Protein AF-A0A6B3SHJ5-F1 (afdb_monomer_lite)

Secondary structure (DSSP, 8-state):
----SSSSSHHHHHHHHHHHHHTGGGHHHHHHHHHHHHHHHHHHHHHHHHHHHHS-TTSHHHHHHHHHHHHHHHHHHHHHHHHHHHHHHHHHHHH---

Sequence (98 aa):
MFRDAHRGTVEQRIANYRYNRERRGVLPFYVWKWIAIALCLMQVMRIFSDLMARTAAQSADHLCVTLACMSAGIGFAFACMVIVLLTATYFYLAWVKQ

Radius of gyration: 20.18 Å; chains: 1; bounding box: 44×18×57 Å

pLDDT: mean 91.71, std 5.77, range [61.44, 97.88]

Structure (mmCIF, N/CA/C/O backbone):
data_AF-A0A6B3SHJ5-F1
#
_entry.id   AF-A0A6B3SHJ5-F1
#
loop_
_atom_site.group_PDB
_atom_site.id
_atom_site.type_symbol
_atom_site.label_atom_id
_atom_site.label_alt_id
_atom_site.label_comp_id
_atom_site.label_asym_id
_atom_site.label_entity_id
_atom_site.label_seq_id
_atom_site.pdbx_PDB_ins_code
_atom_site.Cartn_x
_atom_site.Cartn_y
_atom_site.Cartn_z
_atom_site.occupancy
_atom_site.B_iso_or_equiv
_atom_site.auth_seq_id
_atom_site.auth_comp_id
_atom_site.auth_asym_id
_atom_site.auth_atom_id
_atom_site.pdbx_PDB_model_num
ATOM 1 N N . MET A 1 1 ? -6.351 12.721 13.299 1.00 79.00 1 MET A N 1
ATOM 2 C CA . MET A 1 1 ? -5.338 11.689 13.599 1.00 79.00 1 MET A CA 1
ATOM 3 C C . MET A 1 1 ? -6.015 10.576 14.388 1.00 79.00 1 MET A C 1
ATOM 5 O O . MET A 1 1 ? -6.864 10.902 15.211 1.00 79.00 1 MET A O 1
ATOM 9 N N . PHE A 1 2 ? -5.727 9.305 14.093 1.00 87.00 2 PHE A N 1
ATOM 10 C CA . PHE A 1 2 ? -6.241 8.175 14.882 1.00 87.00 2 PHE A CA 1
ATOM 11 C C . PHE A 1 2 ? -5.544 8.129 16.248 1.00 87.00 2 PHE A C 1
ATOM 13 O O . PHE A 1 2 ? -4.390 8.543 16.363 1.00 87.00 2 PHE A O 1
ATOM 20 N N . ARG A 1 3 ? -6.253 7.663 17.279 1.00 88.19 3 ARG A N 1
ATOM 21 C CA . ARG A 1 3 ? -5.709 7.457 18.628 1.00 88.19 3 ARG A CA 1
ATOM 22 C C . ARG A 1 3 ? -5.255 6.014 18.798 1.00 88.19 3 ARG A C 1
ATOM 24 O O . ARG A 1 3 ? -5.837 5.112 18.205 1.00 88.19 3 ARG A O 1
ATOM 31 N N . ASP A 1 4 ? -4.251 5.790 19.633 1.00 85.31 4 ASP A N 1
ATOM 32 C CA . ASP A 1 4 ? -3.847 4.435 19.997 1.00 85.31 4 ASP A CA 1
ATOM 33 C C . ASP A 1 4 ? -4.922 3.799 20.896 1.00 85.31 4 ASP A C 1
ATOM 35 O O . ASP A 1 4 ? -5.176 4.258 22.014 1.00 85.31 4 ASP A O 1
ATOM 39 N N . ALA A 1 5 ? -5.589 2.763 20.382 1.00 82.50 5 ALA A N 1
ATOM 40 C CA . ALA A 1 5 ? -6.655 2.056 21.087 1.00 82.50 5 ALA A CA 1
ATOM 41 C C . ALA A 1 5 ? -6.125 1.080 22.157 1.00 82.50 5 ALA A C 1
ATOM 43 O O . ALA A 1 5 ? -6.912 0.603 22.971 1.00 82.50 5 ALA A O 1
ATOM 44 N N . HIS A 1 6 ? -4.816 0.800 22.194 1.00 81.62 6 HIS A N 1
ATOM 45 C CA . HIS A 1 6 ? -4.203 -0.100 23.178 1.00 81.62 6 HIS A CA 1
ATOM 46 C C . HIS A 1 6 ? -3.608 0.621 24.395 1.00 81.62 6 HIS A C 1
ATOM 48 O O . HIS A 1 6 ? -3.303 -0.024 25.400 1.00 81.62 6 HIS A O 1
ATOM 54 N N . ARG A 1 7 ? -3.451 1.948 24.348 1.00 83.25 7 ARG A N 1
ATOM 55 C CA . ARG A 1 7 ? -2.896 2.731 25.461 1.00 83.25 7 ARG A CA 1
ATOM 56 C C . ARG A 1 7 ? -3.965 3.198 26.448 1.00 83.25 7 ARG A C 1
ATOM 58 O O . ARG A 1 7 ? -5.073 3.554 26.062 1.00 83.25 7 ARG A O 1
ATOM 65 N N . GLY A 1 8 ? -3.571 3.266 27.720 1.00 87.94 8 GLY A N 1
ATOM 66 C CA . GLY A 1 8 ? -4.393 3.788 28.812 1.00 87.94 8 GLY A CA 1
ATOM 67 C C . GLY A 1 8 ? -5.167 2.722 29.587 1.00 87.94 8 G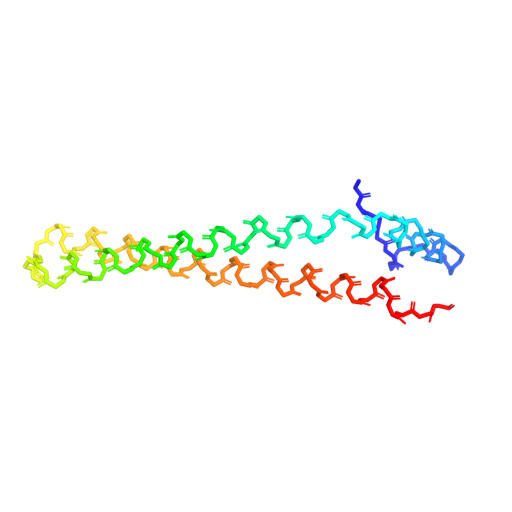LY A C 1
ATOM 68 O O . GLY A 1 8 ? -4.993 1.517 29.363 1.00 87.94 8 GLY A O 1
ATOM 69 N N . THR A 1 9 ? -6.006 3.194 30.510 1.00 91.75 9 THR A N 1
ATOM 70 C CA . THR A 1 9 ? -6.960 2.372 31.272 1.00 91.75 9 THR A CA 1
ATOM 71 C C . THR A 1 9 ? -8.020 1.760 30.352 1.00 91.75 9 THR A C 1
ATOM 73 O O . THR A 1 9 ? -8.175 2.183 29.206 1.00 91.75 9 THR A O 1
ATOM 76 N N . VAL A 1 10 ? -8.772 0.766 30.837 1.00 88.94 10 VAL A N 1
ATOM 77 C CA . VAL A 1 10 ? -9.837 0.107 30.054 1.00 88.94 10 VAL A CA 1
ATOM 78 C C . VAL A 1 10 ? -10.818 1.134 29.471 1.00 88.94 10 VAL A C 1
ATOM 80 O O . VAL A 1 10 ? -11.057 1.133 28.266 1.00 88.94 10 VAL A O 1
ATOM 83 N N . GLU A 1 11 ? -11.270 2.091 30.282 1.00 88.94 11 GLU A N 1
ATOM 84 C CA . GLU A 1 11 ? -12.166 3.169 29.841 1.00 88.94 11 GLU A CA 1
ATOM 85 C C . GLU A 1 11 ? -11.547 4.060 28.757 1.00 88.94 11 GLU A C 1
ATOM 87 O O . GLU A 1 11 ? -12.198 4.418 27.773 1.00 88.94 11 GLU A O 1
ATOM 92 N N . GLN A 1 12 ? -10.256 4.387 28.885 1.00 89.75 12 GLN A N 1
ATOM 93 C CA . GLN A 1 12 ? -9.545 5.182 27.881 1.00 89.75 12 GLN A CA 1
ATOM 94 C C . GLN A 1 12 ? -9.412 4.432 26.553 1.00 89.75 12 GLN A C 1
ATOM 96 O O . GLN A 1 12 ? -9.569 5.037 25.490 1.00 89.75 12 GLN A O 1
ATOM 101 N N . ARG A 1 13 ? -9.178 3.116 26.593 1.00 89.25 13 ARG A N 1
ATOM 102 C CA . ARG A 1 13 ? -9.115 2.268 25.393 1.00 89.25 13 ARG A CA 1
ATOM 103 C C . ARG A 1 13 ? -10.462 2.223 24.673 1.00 89.25 13 ARG A C 1
ATOM 105 O O . ARG A 1 13 ? -10.496 2.389 23.453 1.00 89.25 13 ARG A O 1
ATOM 112 N N . ILE A 1 14 ? -11.562 2.087 25.416 1.00 88.25 14 ILE A N 1
ATOM 113 C CA . ILE A 1 14 ? -12.926 2.093 24.861 1.00 88.25 14 ILE A CA 1
ATOM 114 C C . ILE A 1 14 ? -13.261 3.457 24.246 1.00 88.25 14 ILE A C 1
ATOM 116 O O . ILE A 1 14 ? -13.751 3.540 23.115 1.00 88.25 14 ILE A O 1
ATOM 120 N N . ALA A 1 15 ? -12.937 4.549 24.943 1.00 89.62 15 ALA A N 1
ATOM 121 C CA . ALA A 1 15 ? -13.129 5.902 24.425 1.00 89.62 15 ALA A CA 1
ATOM 122 C C . ALA A 1 15 ? -12.307 6.155 23.145 1.00 89.62 15 ALA A C 1
ATOM 124 O O . ALA A 1 15 ? -12.821 6.718 22.173 1.00 89.62 15 ALA A O 1
ATOM 125 N N . ASN A 1 16 ? -11.050 5.698 23.105 1.00 90.44 16 ASN A N 1
ATOM 126 C CA . ASN A 1 16 ? -10.189 5.805 21.926 1.00 90.44 16 ASN A CA 1
ATOM 127 C C . ASN A 1 16 ? -10.715 4.970 20.751 1.00 90.44 16 ASN A C 1
ATOM 129 O O . ASN A 1 16 ? -10.709 5.448 19.614 1.00 90.44 16 ASN A O 1
ATOM 133 N N . TYR A 1 17 ? -11.217 3.760 21.012 1.00 89.31 17 TYR A N 1
ATOM 134 C CA . TYR A 1 17 ? -11.830 2.912 19.992 1.00 89.31 17 TYR A CA 1
ATOM 135 C C . TYR A 1 17 ? -13.075 3.566 19.378 1.00 89.31 17 TYR A C 1
ATOM 137 O O . TYR A 1 17 ? -13.173 3.667 18.152 1.00 89.31 17 TYR A O 1
ATOM 145 N N . ARG A 1 18 ? -13.989 4.090 20.206 1.00 89.38 18 ARG A N 1
ATOM 146 C CA . ARG A 1 18 ? -15.184 4.816 19.737 1.00 89.38 18 ARG A CA 1
ATOM 147 C C . ARG A 1 18 ? -14.824 6.017 18.862 1.00 89.38 18 ARG A C 1
ATOM 149 O O . ARG A 1 18 ? -15.342 6.138 17.753 1.00 89.38 18 ARG A O 1
ATOM 156 N N . TYR A 1 19 ? -13.874 6.838 19.311 1.00 91.81 19 TYR A N 1
ATOM 157 C CA . TYR A 1 19 ? -13.377 7.984 18.546 1.00 91.81 19 TYR A CA 1
ATOM 158 C C . TYR A 1 19 ? -12.808 7.575 17.176 1.00 91.81 19 TYR A C 1
ATOM 160 O O . TYR A 1 19 ? -13.087 8.207 16.154 1.00 91.81 19 TYR A O 1
ATOM 168 N N . ASN A 1 20 ? -12.020 6.498 17.133 1.00 92.06 20 ASN A N 1
ATOM 169 C CA . ASN A 1 20 ? -11.468 5.974 15.885 1.00 92.06 20 ASN A CA 1
ATOM 170 C C . ASN A 1 20 ? -12.566 5.436 14.959 1.00 92.06 20 ASN A C 1
ATOM 172 O O . ASN A 1 20 ? -12.522 5.660 13.747 1.00 92.06 20 ASN A O 1
ATOM 176 N N . ARG A 1 21 ? -13.569 4.758 15.522 1.00 89.62 21 ARG A N 1
ATOM 177 C CA . ARG A 1 21 ? -14.689 4.175 14.782 1.00 89.62 21 ARG A CA 1
ATOM 178 C C . ARG A 1 21 ? -15.534 5.229 14.074 1.00 89.62 21 ARG A C 1
ATOM 180 O O . ARG A 1 21 ? -15.887 5.022 12.916 1.00 89.62 21 ARG A O 1
ATOM 187 N N . GLU A 1 22 ? -15.803 6.359 14.721 1.00 92.44 22 GLU A N 1
ATOM 188 C CA . GLU A 1 22 ? -16.506 7.501 14.114 1.00 92.44 22 GLU A CA 1
ATOM 189 C C . GLU A 1 22 ? -15.722 8.100 12.934 1.00 92.44 22 GLU A C 1
ATOM 191 O O . GLU A 1 22 ? -16.302 8.571 11.959 1.00 92.44 22 GLU A O 1
ATOM 196 N N . ARG A 1 23 ? -14.387 8.013 12.971 1.00 90.38 23 ARG A N 1
ATOM 197 C CA . ARG A 1 23 ? -13.492 8.537 11.926 1.00 90.38 23 ARG A CA 1
ATOM 198 C C . ARG A 1 23 ? -13.127 7.529 10.839 1.00 90.38 23 ARG A C 1
ATOM 200 O O . ARG A 1 23 ? -12.412 7.889 9.902 1.00 90.38 23 ARG A O 1
ATOM 207 N N . ARG A 1 24 ? -13.628 6.290 10.903 1.00 91.94 24 ARG A N 1
ATOM 208 C CA . ARG A 1 24 ? -13.280 5.220 9.947 1.00 91.94 24 ARG A CA 1
ATOM 209 C C . ARG A 1 24 ? -13.568 5.577 8.487 1.00 91.94 24 ARG A C 1
ATOM 211 O O . ARG A 1 24 ? -12.918 5.034 7.601 1.00 91.94 24 ARG A O 1
ATOM 218 N N . GLY A 1 25 ? -14.517 6.486 8.234 1.00 90.75 25 GLY A N 1
ATOM 219 C CA . GLY A 1 25 ? -14.927 6.903 6.887 1.00 90.75 25 GLY A CA 1
ATOM 220 C C . GLY A 1 25 ? -13.800 7.501 6.039 1.00 90.75 25 GLY A C 1
ATOM 221 O O . GLY A 1 25 ? -13.899 7.499 4.818 1.00 90.75 25 GLY A O 1
ATOM 222 N N . VAL A 1 26 ? -12.700 7.943 6.657 1.00 92.25 26 VAL A N 1
ATOM 223 C CA . VAL A 1 26 ? -11.524 8.439 5.927 1.00 92.25 26 VAL A CA 1
ATOM 224 C C . VAL A 1 26 ? -10.642 7.311 5.365 1.00 92.25 26 VAL A C 1
ATOM 226 O O . VAL A 1 26 ? -9.898 7.526 4.411 1.00 92.25 26 VAL A O 1
ATOM 229 N N . LEU A 1 27 ? -10.701 6.100 5.933 1.00 91.50 27 LEU A N 1
ATOM 230 C CA . LEU A 1 27 ? -9.816 4.992 5.551 1.00 91.50 27 LEU A CA 1
ATOM 231 C C . LEU A 1 27 ? -10.033 4.524 4.100 1.00 91.50 27 LEU A C 1
ATOM 233 O O . LEU A 1 27 ? -9.029 4.394 3.399 1.00 91.50 27 LEU A O 1
ATOM 237 N N . PRO A 1 28 ? -11.275 4.341 3.596 1.00 93.38 28 PRO A N 1
ATOM 238 C CA . PRO A 1 28 ? -11.505 3.956 2.201 1.00 93.38 28 PRO A CA 1
ATOM 239 C C . PRO A 1 28 ? -10.908 4.937 1.186 1.00 93.38 28 PRO A C 1
ATOM 241 O O . PRO A 1 28 ? -10.366 4.515 0.168 1.00 93.38 28 PRO A O 1
ATOM 244 N N . PHE A 1 29 ? -10.935 6.240 1.481 1.00 94.88 29 PHE A N 1
ATOM 245 C CA . PHE A 1 29 ? -10.302 7.250 0.630 1.00 94.88 29 PHE A CA 1
ATOM 246 C C . PHE A 1 29 ? -8.785 7.029 0.524 1.00 94.88 29 PHE A C 1
ATOM 248 O O . PHE A 1 29 ? -8.220 7.052 -0.571 1.00 94.88 29 PHE A O 1
ATOM 255 N N . TYR A 1 30 ? -8.114 6.753 1.647 1.00 93.75 30 TYR A N 1
ATOM 256 C CA . TYR A 1 30 ? -6.685 6.439 1.631 1.00 93.75 30 TYR A CA 1
ATOM 257 C C . TYR A 1 30 ? -6.383 5.101 0.955 1.00 93.75 30 TYR A C 1
ATOM 259 O O . TYR A 1 30 ? -5.386 5.019 0.240 1.00 93.75 30 TYR A O 1
ATOM 267 N N . VAL A 1 31 ? -7.236 4.085 1.123 1.00 95.56 31 VAL A N 1
ATOM 268 C CA . VAL A 1 31 ? -7.126 2.817 0.383 1.00 95.56 31 VAL A CA 1
ATOM 269 C C . VAL A 1 31 ? -7.153 3.085 -1.120 1.00 95.56 31 VAL A C 1
ATOM 271 O O . VAL A 1 31 ? -6.251 2.642 -1.826 1.00 95.56 31 VAL A O 1
ATOM 274 N N . TRP A 1 32 ? -8.111 3.881 -1.602 1.00 96.62 32 TRP A N 1
ATOM 275 C CA . TRP A 1 32 ? -8.206 4.227 -3.021 1.00 96.62 32 TRP A CA 1
ATOM 276 C C . TRP A 1 32 ? -6.966 4.964 -3.535 1.00 96.62 32 TRP A C 1
ATOM 278 O O . TRP A 1 32 ? -6.442 4.639 -4.601 1.00 96.62 32 TRP A O 1
ATOM 288 N N . LYS A 1 33 ? -6.430 5.901 -2.742 1.00 96.69 33 LYS A N 1
ATOM 289 C CA . LYS A 1 33 ? -5.176 6.591 -3.070 1.00 96.69 33 LYS A CA 1
ATOM 290 C C . LYS A 1 33 ? -4.017 5.606 -3.252 1.00 96.69 33 LYS A C 1
ATOM 292 O O . LYS A 1 33 ? -3.254 5.727 -4.207 1.00 96.69 33 LYS A O 1
ATOM 297 N N . TRP A 1 34 ? -3.882 4.631 -2.355 1.00 97.56 34 TRP A N 1
ATOM 298 C CA . TRP A 1 34 ? -2.821 3.628 -2.448 1.00 97.56 34 TRP A CA 1
ATOM 299 C C . TRP A 1 34 ? -3.044 2.621 -3.576 1.00 97.56 34 TRP A C 1
ATOM 301 O O . TRP A 1 34 ? -2.067 2.219 -4.202 1.00 97.56 34 TRP A O 1
ATOM 311 N N . ILE A 1 35 ? -4.295 2.279 -3.902 1.00 97.56 35 ILE A N 1
ATOM 312 C CA . ILE A 1 35 ? -4.626 1.491 -5.099 1.00 97.56 35 ILE A CA 1
ATOM 313 C C . ILE A 1 35 ? -4.160 2.230 -6.357 1.00 97.56 35 ILE A C 1
ATOM 315 O O . ILE A 1 35 ? -3.474 1.640 -7.186 1.00 97.56 35 ILE A O 1
ATOM 319 N N . ALA A 1 36 ? -4.460 3.526 -6.482 1.00 97.81 36 ALA A N 1
ATOM 320 C CA . ALA A 1 36 ? -4.018 4.326 -7.625 1.00 97.81 36 ALA A CA 1
ATOM 321 C C . ALA A 1 36 ? -2.481 4.369 -7.746 1.00 97.81 36 ALA A C 1
ATOM 323 O O . ALA A 1 36 ? -1.944 4.209 -8.842 1.00 97.81 36 ALA A O 1
ATOM 324 N N . ILE A 1 37 ? -1.766 4.515 -6.623 1.00 97.06 37 ILE A N 1
ATOM 325 C CA . ILE A 1 37 ? -0.294 4.454 -6.587 1.00 97.06 37 ILE A CA 1
ATOM 326 C C . ILE A 1 37 ? 0.209 3.070 -7.019 1.00 97.06 37 ILE A C 1
ATOM 328 O O . ILE A 1 37 ? 1.110 2.985 -7.850 1.00 97.06 37 ILE A O 1
ATOM 332 N N . ALA A 1 38 ? -0.381 1.991 -6.502 1.00 97.12 38 ALA A N 1
ATOM 333 C CA . ALA A 1 38 ? 0.001 0.626 -6.852 1.00 97.12 38 ALA A CA 1
ATOM 334 C C . ALA A 1 38 ? -0.209 0.342 -8.349 1.00 97.12 38 ALA A C 1
ATOM 336 O O . ALA A 1 38 ? 0.670 -0.221 -8.999 1.00 97.12 38 ALA A O 1
ATOM 337 N N . LEU A 1 39 ? -1.332 0.788 -8.921 1.00 97.75 39 LEU A N 1
ATOM 338 C CA . LEU A 1 39 ? -1.595 0.681 -10.358 1.00 97.75 39 LEU A CA 1
ATOM 339 C C . LEU A 1 39 ? -0.578 1.481 -11.179 1.00 97.75 39 LEU A C 1
ATOM 341 O O . LEU A 1 39 ? -0.050 0.965 -12.160 1.00 97.75 39 LEU A O 1
ATOM 345 N N . CYS A 1 40 ? -0.253 2.705 -10.760 1.00 97.62 40 CYS A N 1
ATOM 346 C CA . CYS A 1 40 ? 0.767 3.519 -11.420 1.00 97.62 40 CYS A CA 1
ATOM 347 C C . CYS A 1 40 ? 2.134 2.814 -11.422 1.00 97.62 40 CYS A C 1
ATOM 349 O O . CYS A 1 40 ? 2.751 2.661 -12.475 1.00 97.62 40 CYS A O 1
ATOM 351 N N . LEU A 1 41 ? 2.570 2.292 -10.271 1.00 96.56 41 LEU A N 1
ATOM 352 C CA . LEU A 1 41 ? 3.828 1.550 -10.150 1.00 96.56 41 LEU A CA 1
ATOM 353 C C . LEU A 1 41 ? 3.830 0.266 -10.986 1.00 96.56 41 LEU A C 1
ATOM 355 O O . LEU A 1 41 ? 4.845 -0.064 -11.594 1.00 96.56 41 LEU A O 1
ATOM 359 N N . MET A 1 42 ? 2.690 -0.422 -11.089 1.00 95.94 42 MET A N 1
ATOM 360 C CA . MET A 1 42 ? 2.539 -1.578 -11.974 1.00 95.94 42 MET A CA 1
ATOM 361 C C . MET A 1 42 ? 2.749 -1.208 -13.446 1.00 95.94 42 MET A C 1
ATOM 363 O O . MET A 1 42 ? 3.446 -1.924 -14.165 1.00 95.94 42 MET A O 1
ATOM 367 N N . GLN A 1 43 ? 2.199 -0.078 -13.895 1.00 97.06 43 GLN A N 1
ATOM 368 C CA . GLN A 1 43 ? 2.418 0.409 -15.259 1.00 97.06 43 GLN A CA 1
ATOM 369 C C . GLN A 1 43 ? 3.875 0.816 -15.493 1.00 97.06 43 GLN A C 1
ATOM 371 O O . GLN A 1 43 ? 4.445 0.470 -16.525 1.00 97.06 43 GLN A O 1
ATOM 376 N N . VAL A 1 44 ? 4.498 1.485 -14.522 1.00 95.12 44 VAL A N 1
ATOM 377 C CA . VAL A 1 44 ? 5.920 1.856 -14.577 1.00 95.12 44 VAL A CA 1
ATOM 378 C C . VAL A 1 44 ? 6.814 0.617 -14.693 1.00 95.12 44 VAL A C 1
ATOM 380 O O . VAL A 1 44 ? 7.696 0.581 -15.547 1.00 95.12 44 VAL A O 1
ATOM 383 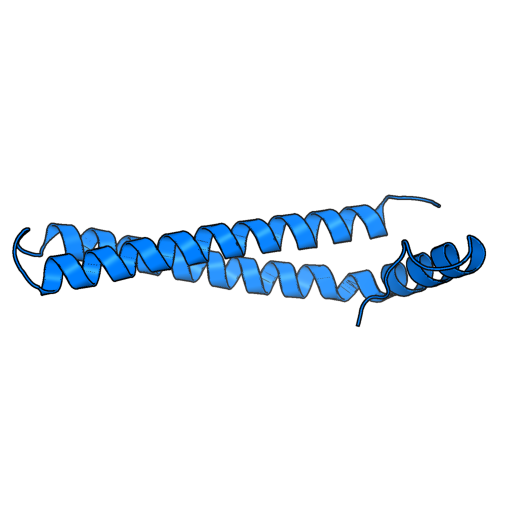N N . MET A 1 45 ? 6.553 -0.433 -13.908 1.00 95.19 45 MET A N 1
ATOM 384 C CA . MET A 1 45 ? 7.287 -1.700 -14.014 1.00 95.19 45 MET A CA 1
ATOM 385 C C . MET A 1 45 ? 7.143 -2.348 -15.393 1.00 95.19 45 MET A C 1
ATOM 387 O O . MET A 1 45 ? 8.133 -2.841 -15.928 1.00 95.19 45 MET A O 1
ATOM 391 N N . ARG A 1 46 ? 5.939 -2.333 -15.987 1.00 94.94 46 ARG A N 1
ATOM 392 C CA . ARG A 1 46 ? 5.717 -2.845 -17.353 1.00 94.94 46 ARG A CA 1
ATOM 393 C C . ARG A 1 46 ? 6.573 -2.090 -18.369 1.00 94.94 46 ARG A C 1
ATOM 395 O O . ARG A 1 46 ? 7.300 -2.716 -19.129 1.00 94.94 46 ARG A O 1
ATOM 402 N N . ILE A 1 47 ? 6.558 -0.757 -18.309 1.00 95.12 47 ILE A N 1
ATOM 403 C CA . ILE A 1 47 ? 7.355 0.101 -19.198 1.00 95.12 47 ILE A CA 1
ATOM 404 C C . ILE A 1 47 ? 8.853 -0.190 -19.042 1.00 95.12 47 ILE A C 1
ATOM 406 O O . ILE A 1 47 ? 9.554 -0.356 -20.038 1.00 95.12 47 ILE A O 1
ATOM 410 N N . PHE A 1 48 ? 9.359 -0.285 -17.809 1.00 93.81 48 PHE A N 1
ATOM 411 C CA . PHE A 1 48 ? 10.775 -0.582 -17.590 1.00 93.81 48 PHE A CA 1
ATOM 412 C C . PHE A 1 48 ? 11.159 -2.005 -17.991 1.00 93.81 48 PHE A C 1
ATOM 414 O O . PHE A 1 48 ? 12.255 -2.201 -18.504 1.00 93.81 48 PHE A O 1
ATOM 421 N N . SER A 1 49 ? 10.264 -2.978 -17.834 1.00 91.88 49 SER A N 1
ATOM 422 C CA . SER A 1 49 ? 10.497 -4.346 -18.311 1.00 91.88 49 SER A CA 1
ATOM 423 C C . SER A 1 49 ? 10.633 -4.384 -19.838 1.00 91.88 49 SER A C 1
ATOM 425 O O . SER A 1 49 ? 11.569 -4.991 -20.358 1.00 91.88 49 SER A O 1
ATOM 427 N N . ASP A 1 50 ? 9.774 -3.658 -20.560 1.00 93.62 50 ASP A N 1
ATOM 428 C CA . ASP A 1 50 ? 9.859 -3.542 -22.021 1.00 93.62 50 ASP A CA 1
ATOM 429 C C . ASP A 1 50 ? 11.140 -2.822 -22.472 1.00 93.62 50 ASP A C 1
ATOM 431 O O . ASP A 1 50 ? 11.758 -3.203 -23.468 1.00 93.62 50 ASP A O 1
ATOM 435 N N . LEU A 1 51 ? 11.569 -1.787 -21.743 1.00 92.62 51 LEU A N 1
ATOM 436 C CA . LEU A 1 51 ? 12.830 -1.085 -22.008 1.00 92.62 51 LEU A CA 1
ATOM 437 C C . LEU A 1 51 ? 14.050 -1.970 -21.722 1.00 92.62 51 LEU A C 1
ATOM 439 O O . LEU A 1 51 ? 15.026 -1.941 -22.472 1.00 92.62 51 LEU A O 1
ATOM 443 N N . MET A 1 52 ? 13.989 -2.798 -20.681 1.00 90.69 52 MET A N 1
ATOM 444 C CA . MET A 1 52 ? 15.046 -3.749 -20.344 1.00 90.69 52 MET A CA 1
ATOM 445 C C . MET A 1 52 ? 15.273 -4.752 -21.481 1.00 90.69 52 MET A C 1
ATOM 447 O O . MET A 1 52 ? 16.419 -5.023 -21.827 1.00 90.69 52 MET A O 1
ATOM 451 N N . ALA A 1 53 ? 14.201 -5.214 -22.133 1.00 88.81 53 ALA A N 1
ATOM 452 C CA . ALA A 1 53 ? 14.281 -6.102 -23.296 1.00 88.81 53 ALA A CA 1
ATOM 453 C C . ALA A 1 53 ? 14.906 -5.447 -24.547 1.00 88.81 53 ALA A C 1
ATOM 455 O O . ALA A 1 53 ? 15.345 -6.148 -25.456 1.00 88.81 53 ALA A O 1
ATOM 456 N N . ARG A 1 54 ? 14.940 -4.109 -24.612 1.00 89.88 54 ARG A N 1
ATOM 457 C CA . ARG A 1 54 ? 15.483 -3.336 -25.747 1.00 89.88 54 ARG A CA 1
ATOM 458 C C . ARG A 1 54 ? 16.897 -2.809 -25.507 1.00 89.88 54 ARG A C 1
ATOM 460 O O . ARG A 1 54 ? 17.522 -2.311 -26.438 1.00 89.88 54 ARG A O 1
ATOM 467 N N . THR A 1 55 ? 17.388 -2.876 -24.273 1.00 88.06 55 THR A N 1
ATOM 468 C CA . THR A 1 55 ? 18.714 -2.373 -23.892 1.00 88.06 55 THR A CA 1
ATOM 469 C C . THR A 1 55 ? 19.743 -3.499 -23.936 1.00 88.06 55 THR A C 1
ATOM 471 O O . THR A 1 55 ? 19.444 -4.648 -23.618 1.00 88.06 55 THR A O 1
ATOM 474 N N . ALA A 1 56 ? 20.975 -3.185 -24.342 1.00 84.94 56 ALA A N 1
ATOM 475 C CA . ALA A 1 56 ? 22.054 -4.168 -24.361 1.00 84.94 56 ALA A CA 1
ATOM 476 C C . ALA A 1 56 ? 22.462 -4.537 -22.926 1.00 84.94 56 ALA A C 1
ATOM 478 O O . ALA A 1 56 ? 22.749 -3.651 -22.130 1.00 84.94 56 ALA A O 1
ATOM 479 N N . ALA A 1 57 ? 22.550 -5.832 -22.607 1.00 76.88 57 ALA A N 1
ATOM 480 C CA . ALA A 1 57 ? 22.714 -6.340 -21.236 1.00 76.88 57 ALA A CA 1
ATOM 481 C C . ALA A 1 57 ? 23.931 -5.793 -20.452 1.00 76.88 57 ALA A C 1
ATOM 483 O O . ALA A 1 57 ? 23.960 -5.867 -19.228 1.00 76.88 57 ALA A O 1
ATOM 484 N N . GLN A 1 58 ? 24.936 -5.241 -21.138 1.00 82.38 58 GLN A N 1
ATOM 485 C CA . GLN A 1 58 ? 26.138 -4.656 -20.530 1.00 82.38 58 GLN A CA 1
ATOM 486 C C . GLN A 1 58 ? 26.210 -3.125 -20.660 1.00 82.38 58 GLN A C 1
ATOM 488 O O . GLN A 1 58 ? 27.257 -2.536 -20.393 1.00 82.38 58 GLN A O 1
ATOM 493 N N . SER A 1 59 ? 25.128 -2.459 -21.076 1.00 89.94 59 SER A N 1
ATOM 494 C CA . SER A 1 59 ? 25.081 -0.998 -21.133 1.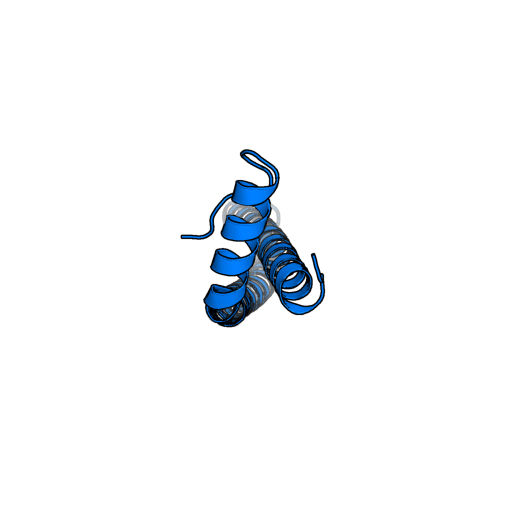00 89.94 59 SER A CA 1
ATOM 495 C C . SER A 1 59 ? 24.698 -0.386 -19.782 1.00 89.94 59 SER A C 1
ATOM 497 O O . SER A 1 59 ? 23.962 -0.974 -18.985 1.00 89.94 59 SER A O 1
ATOM 499 N N . ALA A 1 60 ? 25.164 0.841 -19.534 1.00 89.38 60 ALA A N 1
ATOM 500 C CA . ALA A 1 60 ? 24.755 1.622 -18.366 1.00 89.38 60 ALA A CA 1
ATOM 501 C C . ALA A 1 60 ? 23.230 1.848 -18.328 1.00 89.38 60 ALA A C 1
ATOM 503 O O . ALA A 1 60 ? 22.629 1.838 -17.253 1.00 89.38 60 ALA A O 1
ATOM 504 N N . ASP A 1 61 ? 22.596 1.970 -19.499 1.00 88.75 61 ASP A N 1
ATOM 505 C CA . ASP A 1 61 ? 21.144 2.110 -19.632 1.00 88.75 61 ASP A CA 1
ATOM 506 C C . ASP A 1 61 ? 20.405 0.872 -19.115 1.00 88.75 61 ASP A C 1
ATOM 508 O O . ASP A 1 61 ? 19.412 1.007 -18.400 1.00 88.75 61 ASP A O 1
ATOM 512 N N . HIS A 1 62 ? 20.908 -0.333 -19.407 1.00 91.00 62 HIS A N 1
ATOM 513 C CA . HIS A 1 62 ? 20.315 -1.575 -18.912 1.00 91.00 62 HIS A CA 1
ATOM 514 C C . HIS A 1 62 ? 20.372 -1.654 -17.384 1.00 91.00 62 HIS A C 1
ATOM 516 O O . HIS A 1 62 ? 19.377 -1.991 -16.738 1.00 91.00 62 HIS A O 1
ATOM 522 N N . LEU A 1 63 ? 21.507 -1.276 -16.788 1.00 91.19 63 LEU A N 1
ATOM 523 C CA . LEU A 1 63 ? 21.658 -1.218 -15.333 1.00 91.19 63 LEU A CA 1
ATOM 524 C C . LEU A 1 63 ? 20.708 -0.184 -14.706 1.00 91.19 63 LEU A C 1
ATOM 526 O O . LEU A 1 63 ? 20.037 -0.488 -13.719 1.00 91.19 63 LEU A O 1
ATOM 530 N N . CYS A 1 64 ? 20.590 1.004 -15.303 1.00 92.12 64 CYS A N 1
ATOM 531 C CA . CYS A 1 64 ? 19.685 2.058 -14.839 1.00 92.12 64 CYS A CA 1
ATOM 532 C C . CYS A 1 64 ? 18.215 1.610 -14.877 1.00 92.12 64 CYS A C 1
ATOM 534 O O . CYS A 1 64 ? 17.512 1.693 -13.868 1.00 92.12 64 CYS A O 1
ATOM 536 N N . VAL A 1 65 ? 17.765 1.061 -16.010 1.00 93.44 65 VAL A N 1
ATOM 537 C CA . VAL A 1 65 ? 16.395 0.554 -16.182 1.00 93.44 65 VAL A CA 1
ATOM 538 C C . VAL A 1 65 ? 16.112 -0.604 -15.224 1.00 93.44 65 VAL A C 1
ATOM 540 O O . VAL A 1 65 ? 15.025 -0.680 -14.651 1.00 93.44 65 VAL A O 1
ATOM 543 N N . THR A 1 66 ? 17.096 -1.468 -14.979 1.00 92.00 66 THR A N 1
ATOM 544 C CA . THR A 1 66 ? 16.976 -2.579 -14.027 1.00 92.00 66 THR A CA 1
ATOM 545 C C . THR A 1 66 ? 16.793 -2.091 -12.593 1.00 92.00 66 THR A C 1
ATOM 547 O O . THR A 1 66 ? 15.867 -2.531 -11.909 1.00 92.00 66 THR A O 1
ATOM 550 N N . LEU A 1 67 ? 17.599 -1.126 -12.144 1.00 94.38 67 LEU A N 1
ATOM 551 C CA . LEU A 1 67 ? 17.447 -0.518 -10.817 1.00 94.38 67 LEU A CA 1
ATOM 552 C C . LEU A 1 67 ? 16.118 0.243 -10.681 1.00 94.38 67 LEU A C 1
ATOM 554 O O . LEU A 1 67 ? 15.442 0.148 -9.651 1.00 94.38 67 LEU A O 1
ATOM 558 N N . ALA A 1 68 ? 15.703 0.955 -11.730 1.00 93.62 68 ALA A N 1
ATOM 559 C CA . ALA A 1 68 ? 14.414 1.640 -11.771 1.00 93.62 68 ALA A CA 1
ATOM 560 C C . ALA A 1 68 ? 13.241 0.646 -11.681 1.00 93.62 68 ALA A C 1
ATOM 562 O O . ALA A 1 68 ? 12.300 0.858 -10.915 1.00 93.62 68 ALA A O 1
ATOM 563 N N . CYS A 1 69 ? 13.322 -0.489 -12.380 1.00 94.44 69 CYS A N 1
ATOM 564 C CA . CYS A 1 69 ? 12.319 -1.547 -12.307 1.00 94.44 69 CYS A CA 1
ATOM 565 C C . CYS A 1 69 ? 12.254 -2.185 -10.909 1.00 94.44 69 CYS A C 1
ATOM 567 O O . CYS A 1 69 ? 11.164 -2.348 -10.357 1.00 94.44 69 CYS A O 1
ATOM 569 N N . MET A 1 70 ? 13.405 -2.504 -10.302 1.00 95.00 70 MET A N 1
ATOM 570 C CA . MET A 1 70 ? 13.450 -3.077 -8.950 1.00 95.00 70 MET A CA 1
ATOM 571 C C . MET A 1 70 ? 12.883 -2.117 -7.899 1.00 95.00 70 MET A C 1
ATOM 573 O O . MET A 1 70 ? 12.086 -2.526 -7.054 1.00 95.00 70 MET A O 1
ATOM 577 N N . SER A 1 71 ? 13.248 -0.834 -7.962 1.00 95.19 71 SER A N 1
ATOM 578 C CA . SER A 1 71 ? 12.735 0.175 -7.026 1.00 95.19 71 SER A CA 1
ATOM 579 C C . SER A 1 71 ? 11.223 0.383 -7.168 1.00 95.19 71 SER A C 1
ATOM 581 O O . SER A 1 71 ? 10.524 0.467 -6.155 1.00 95.19 71 SER A O 1
ATOM 583 N N . ALA A 1 72 ? 10.692 0.365 -8.396 1.00 94.94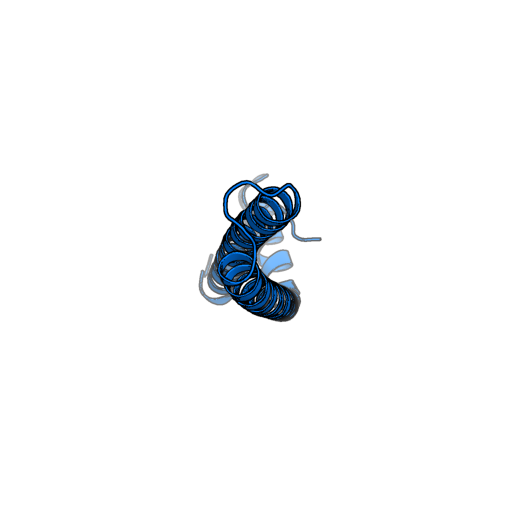 72 ALA A N 1
ATOM 584 C CA . ALA A 1 72 ? 9.250 0.380 -8.636 1.00 94.94 72 ALA A CA 1
ATOM 585 C C . ALA A 1 72 ? 8.550 -0.856 -8.035 1.00 94.94 72 ALA A C 1
ATOM 587 O O . ALA A 1 72 ? 7.486 -0.715 -7.427 1.00 94.94 72 ALA A O 1
ATOM 588 N N . GLY A 1 73 ? 9.171 -2.039 -8.118 1.00 95.12 73 GLY A N 1
ATOM 589 C CA . GLY A 1 73 ? 8.678 -3.267 -7.483 1.00 95.12 73 GLY A CA 1
ATOM 590 C C . GLY A 1 73 ? 8.628 -3.196 -5.957 1.00 95.12 73 GLY A C 1
ATOM 591 O O . GLY A 1 73 ? 7.616 -3.561 -5.354 1.00 95.12 73 GLY A O 1
ATOM 592 N N . ILE A 1 74 ? 9.670 -2.652 -5.322 1.00 96.75 74 ILE A N 1
ATOM 593 C CA . ILE A 1 74 ? 9.687 -2.414 -3.868 1.00 96.75 74 ILE A CA 1
ATOM 594 C C . ILE A 1 74 ? 8.570 -1.438 -3.477 1.00 96.75 74 ILE A C 1
ATOM 596 O O . ILE A 1 74 ? 7.813 -1.699 -2.538 1.00 96.75 74 ILE A O 1
ATOM 600 N N . GLY A 1 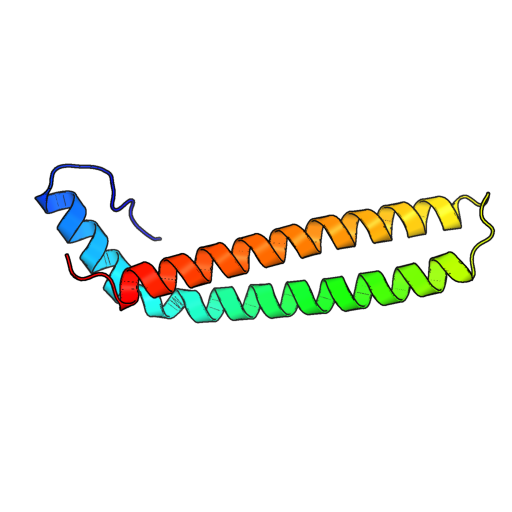75 ? 8.425 -0.338 -4.223 1.00 96.69 75 GLY A N 1
ATOM 601 C CA . GLY A 1 75 ? 7.352 0.631 -4.006 1.00 96.69 75 GLY A CA 1
ATOM 602 C C . GLY A 1 75 ? 5.960 0.007 -4.142 1.00 96.69 75 GLY A C 1
ATOM 603 O O . GLY A 1 75 ? 5.068 0.304 -3.346 1.00 96.69 75 GLY A O 1
ATOM 604 N N . PHE A 1 76 ? 5.776 -0.887 -5.115 1.00 96.81 76 PHE A N 1
ATOM 605 C CA . PHE A 1 76 ? 4.519 -1.598 -5.327 1.00 96.81 76 PHE A CA 1
ATOM 606 C C . PHE A 1 76 ? 4.186 -2.515 -4.143 1.00 96.81 76 PHE A C 1
ATOM 608 O O . PHE A 1 76 ? 3.089 -2.427 -3.591 1.00 96.81 76 PHE A O 1
ATOM 615 N N . ALA A 1 77 ? 5.144 -3.331 -3.694 1.00 97.25 77 ALA A N 1
ATOM 616 C CA . ALA A 1 77 ? 4.962 -4.202 -2.533 1.00 97.25 77 ALA A CA 1
ATOM 617 C C . ALA A 1 77 ? 4.620 -3.399 -1.266 1.00 97.25 77 ALA A C 1
ATOM 619 O O . ALA A 1 77 ? 3.710 -3.763 -0.515 1.00 97.25 77 ALA A O 1
ATOM 620 N N . PHE A 1 78 ? 5.291 -2.261 -1.061 1.00 97.69 78 PHE A N 1
ATOM 621 C CA . PHE A 1 78 ? 4.979 -1.343 0.030 1.00 97.69 78 PHE A CA 1
ATOM 622 C C . PHE A 1 78 ? 3.5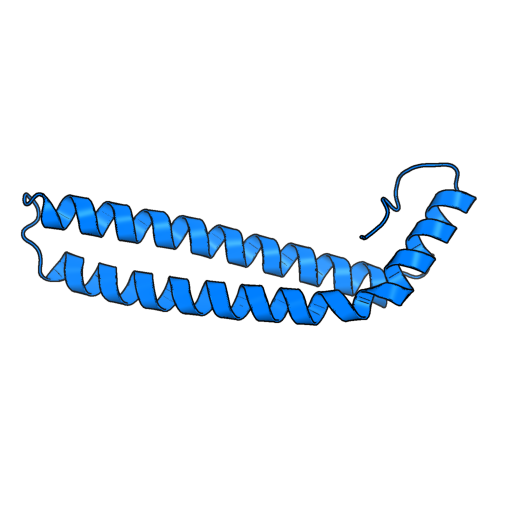45 -0.803 -0.063 1.00 97.69 78 PHE A C 1
ATOM 624 O O . PHE A 1 78 ? 2.807 -0.844 0.923 1.00 97.69 78 PHE A O 1
ATOM 631 N N . ALA A 1 79 ? 3.111 -0.358 -1.246 1.00 97.06 79 ALA A N 1
ATOM 632 C CA . ALA A 1 79 ? 1.743 0.111 -1.460 1.00 97.06 79 ALA A CA 1
ATOM 633 C C . ALA A 1 79 ? 0.706 -0.981 -1.140 1.00 97.06 79 ALA A C 1
ATOM 635 O O . ALA A 1 79 ? -0.277 -0.707 -0.448 1.00 97.06 79 ALA A O 1
ATOM 636 N N . CYS A 1 80 ? 0.949 -2.227 -1.561 1.00 97.50 80 CYS A N 1
ATOM 637 C CA . CYS A 1 80 ? 0.100 -3.372 -1.222 1.00 97.50 80 CYS A CA 1
ATOM 638 C C . CYS A 1 80 ? 0.002 -3.595 0.293 1.00 97.50 80 CYS A C 1
ATOM 640 O O . CYS A 1 80 ? -1.103 -3.756 0.814 1.00 97.50 80 CYS A O 1
ATOM 642 N N . MET A 1 81 ? 1.124 -3.540 1.017 1.00 97.88 81 MET A N 1
ATOM 643 C CA . MET A 1 81 ? 1.125 -3.667 2.479 1.00 97.88 81 MET A CA 1
ATOM 644 C C . MET A 1 81 ? 0.301 -2.566 3.150 1.00 97.88 81 MET A C 1
ATOM 646 O O . MET A 1 81 ? -0.497 -2.848 4.046 1.00 97.88 81 MET A O 1
ATOM 650 N N . VAL A 1 82 ? 0.429 -1.319 2.690 1.00 97.12 82 VAL A N 1
ATOM 651 C CA . VAL A 1 82 ? -0.367 -0.208 3.226 1.00 97.12 82 VAL A CA 1
ATOM 652 C C . VAL A 1 82 ? -1.863 -0.408 2.951 1.00 97.12 82 VAL A C 1
ATOM 654 O O . VAL A 1 82 ? -2.677 -0.184 3.848 1.00 97.12 82 VAL A O 1
ATOM 657 N N . ILE A 1 83 ? -2.245 -0.886 1.761 1.00 97.12 83 ILE A N 1
ATOM 658 C CA . ILE A 1 83 ? -3.645 -1.212 1.431 1.00 97.12 83 ILE A CA 1
ATOM 659 C C . ILE A 1 83 ? -4.199 -2.271 2.386 1.00 97.12 83 ILE A C 1
ATOM 661 O O . ILE A 1 83 ? -5.296 -2.085 2.922 1.00 97.12 83 ILE A O 1
ATOM 665 N N . VAL A 1 84 ? -3.448 -3.350 2.629 1.00 97.50 84 VAL A N 1
ATOM 666 C CA . VAL A 1 84 ? -3.854 -4.428 3.543 1.00 97.50 84 VAL A CA 1
ATOM 667 C C . VAL A 1 84 ? -4.036 -3.887 4.958 1.00 97.50 84 VAL A C 1
ATOM 669 O O . VAL A 1 84 ? -5.078 -4.126 5.564 1.00 97.50 84 VAL A O 1
ATOM 672 N N . LEU A 1 85 ? -3.085 -3.099 5.466 1.00 95.81 85 LEU A N 1
ATOM 673 C CA . LEU A 1 85 ? -3.161 -2.521 6.812 1.00 95.81 85 LEU A CA 1
ATOM 674 C C . LEU A 1 85 ? -4.354 -1.573 6.977 1.00 95.81 85 LEU A C 1
ATOM 676 O O . LEU A 1 85 ? -5.078 -1.654 7.973 1.00 95.81 85 LEU A O 1
ATOM 680 N N . LEU A 1 86 ? -4.594 -0.690 6.005 1.00 95.25 86 LEU A N 1
ATOM 681 C CA . LEU A 1 86 ? -5.728 0.236 6.041 1.00 95.25 86 LEU A CA 1
ATOM 682 C C . LEU A 1 86 ? -7.064 -0.508 5.969 1.00 95.25 86 LEU A C 1
ATOM 684 O O . LEU A 1 86 ? -7.989 -0.190 6.716 1.00 95.25 86 LEU A O 1
ATOM 688 N N . THR A 1 87 ? -7.146 -1.521 5.109 1.00 94.56 87 THR A N 1
ATOM 689 C CA . THR A 1 87 ? -8.336 -2.364 4.950 1.00 94.56 87 THR A CA 1
ATOM 690 C C . THR A 1 87 ? -8.610 -3.180 6.213 1.00 94.56 87 THR A C 1
ATOM 692 O O . THR A 1 87 ? -9.732 -3.174 6.717 1.00 94.56 87 THR A O 1
ATOM 695 N N . ALA A 1 88 ? -7.586 -3.812 6.792 1.00 94.69 88 ALA A N 1
ATOM 696 C CA . ALA A 1 88 ? -7.693 -4.539 8.055 1.00 94.69 88 ALA A CA 1
ATOM 697 C C . ALA A 1 88 ? -8.131 -3.615 9.202 1.00 94.69 88 ALA A C 1
ATOM 699 O O . ALA A 1 88 ? -9.027 -3.964 9.968 1.00 94.69 88 ALA A O 1
ATOM 700 N N . THR A 1 89 ? -7.573 -2.403 9.274 1.00 92.38 89 THR A N 1
ATOM 701 C CA . THR A 1 89 ? -7.973 -1.387 10.262 1.00 92.38 89 THR A CA 1
ATOM 702 C C . THR A 1 89 ? -9.429 -0.964 10.069 1.00 92.38 89 THR A C 1
ATOM 704 O O . THR A 1 89 ? -10.173 -0.822 11.039 1.00 92.38 89 THR A O 1
ATOM 707 N N . TYR A 1 90 ? -9.866 -0.786 8.820 1.00 93.50 90 TYR A N 1
ATOM 708 C CA . TYR A 1 90 ? -11.257 -0.469 8.513 1.00 93.50 90 TYR A CA 1
ATOM 709 C C . TYR A 1 90 ? -12.197 -1.589 8.971 1.00 93.50 90 TYR A C 1
ATOM 711 O O . TYR A 1 90 ? -13.189 -1.310 9.647 1.00 93.50 90 TYR A O 1
ATOM 719 N N . PHE A 1 91 ? -11.864 -2.847 8.668 1.00 92.81 91 PHE A N 1
ATOM 720 C CA . PHE A 1 91 ? -12.651 -3.997 9.106 1.00 92.81 91 PHE A CA 1
ATOM 721 C C . PHE A 1 91 ? -12.675 -4.134 10.628 1.00 92.81 91 PHE A C 1
ATOM 723 O O . PHE A 1 91 ? -13.749 -4.317 11.199 1.00 92.81 91 PHE A O 1
ATOM 730 N N . TYR A 1 92 ? -11.534 -3.950 11.293 1.00 91.62 92 TYR A N 1
ATOM 731 C CA . TYR A 1 92 ? -11.453 -3.927 12.750 1.00 91.62 92 TYR A CA 1
ATOM 732 C C . TYR A 1 92 ? -12.438 -2.907 13.343 1.00 91.62 92 TYR A C 1
ATOM 734 O O . TYR A 1 92 ? -13.301 -3.275 14.135 1.00 91.62 92 TYR A O 1
ATOM 742 N N . LEU A 1 93 ? -12.404 -1.653 12.880 1.00 90.31 93 LEU A N 1
ATOM 743 C CA . LEU A 1 93 ? -13.294 -0.591 13.372 1.00 90.31 93 LEU A CA 1
ATOM 744 C C . LEU A 1 93 ? -14.768 -0.775 12.967 1.00 90.31 93 LEU A C 1
ATOM 746 O O . LEU A 1 93 ? -15.677 -0.248 13.619 1.00 90.31 93 LEU A O 1
ATOM 750 N N . ALA A 1 94 ? -15.043 -1.454 11.856 1.00 90.38 94 ALA A N 1
ATOM 751 C CA . ALA A 1 94 ? -16.407 -1.679 11.394 1.00 90.38 94 ALA A CA 1
ATOM 752 C C . ALA A 1 94 ? -17.091 -2.812 12.177 1.00 90.38 94 ALA A C 1
ATOM 754 O O . ALA A 1 94 ? -18.221 -2.618 12.644 1.00 90.38 94 ALA A O 1
ATOM 755 N N . TRP A 1 95 ? -16.395 -3.935 12.371 1.00 88.12 95 TRP A N 1
ATOM 756 C CA . TRP A 1 95 ? -17.001 -5.208 12.775 1.00 88.12 95 TRP A CA 1
ATOM 757 C C . TRP A 1 95 ? -16.702 -5.630 14.209 1.00 88.12 95 TRP A C 1
ATOM 759 O O . TRP A 1 95 ? -17.519 -6.336 14.799 1.00 88.12 95 TRP A O 1
ATOM 769 N N . VAL A 1 96 ? -15.591 -5.189 14.802 1.00 85.88 96 VAL A N 1
ATOM 770 C CA . VAL A 1 96 ? -15.308 -5.530 16.197 1.00 85.88 96 VAL A CA 1
ATOM 771 C C . VAL A 1 96 ? -16.258 -4.741 17.097 1.00 85.88 96 VAL A C 1
ATOM 773 O O . VAL A 1 96 ? -16.292 -3.507 17.096 1.00 85.88 96 VAL A O 1
ATOM 776 N N . LYS A 1 97 ? -17.082 -5.464 17.853 1.00 70.75 97 LYS A N 1
ATOM 777 C CA . LYS A 1 97 ? -17.831 -4.905 18.978 1.00 70.75 97 LYS A CA 1
ATOM 778 C C . LYS A 1 97 ? -16.941 -5.069 20.211 1.00 70.75 97 LYS A C 1
ATOM 780 O O . LYS A 1 97 ? -16.494 -6.181 20.474 1.00 70.75 97 LYS A O 1
ATOM 785 N N . GLN A 1 98 ? -16.624 -3.956 20.870 1.00 61.44 98 GLN A N 1
ATOM 786 C CA . GLN A 1 98 ? -16.103 -3.976 22.238 1.00 61.44 98 GLN A CA 1
ATOM 787 C C . GLN A 1 98 ? -17.267 -4.141 23.204 1.00 61.44 98 GLN A C 1
ATOM 789 O O . GLN A 1 98 ? -18.339 -3.566 22.896 1.00 61.44 98 GLN A O 1
#

Organism: NCBI:txid2709383

Foldseek 3Di:
DQDDLPDDDPVVSVVSLVVNLVVLVCLVVVLVVLVVLLVVLVVLLVVLVVVLVVDDCPDPSNVVSVVSNVVSVVSNVVSVVSSVVSVVSSCCSPPDDD